Protein AF-A0A5S3YLR4-F1 (afdb_monomer_lite)

pLDDT: mean 96.7, std 3.43, range [77.75, 98.44]

Radius of gyration: 8.74 Å; chains: 1; bounding box: 21×15×18 Å

Foldseek 3Di:
DAEDEFEPCVDPVNVVVVVVQVPDPVYDHDYYD

Organism: NCBI:txid161398

Sequence (33 aa):
MLKVSIIGASGYSGTELAKLVAKHPAFTLAHCF

Structure (mmCIF, N/CA/C/O backbone):
data_AF-A0A5S3YLR4-F1
#
_entry.id   AF-A0A5S3YLR4-F1
#
loop_
_atom_site.group_PDB
_atom_site.id
_atom_site.type_symbol
_atom_site.label_atom_id
_atom_site.label_alt_id
_atom_site.label_comp_id
_atom_site.label_asym_id
_atom_site.label_entity_id
_atom_site.label_seq_id
_atom_site.pdbx_PDB_ins_code
_atom_site.Cartn_x
_atom_site.Cartn_y
_atom_site.Cartn_z
_atom_site.occupancy
_atom_site.B_iso_or_equiv
_atom_site.auth_seq_id
_atom_site.auth_comp_id
_atom_site.auth_asym_id
_atom_site.auth_atom_id
_atom_site.pdbx_PDB_model_num
ATOM 1 N N . MET A 1 1 ? -11.642 -1.730 7.315 1.00 77.75 1 MET A N 1
ATOM 2 C CA . MET A 1 1 ? -10.388 -1.201 6.738 1.00 77.75 1 MET A CA 1
ATOM 3 C C . MET A 1 1 ? -10.282 -1.644 5.292 1.00 77.75 1 MET A C 1
ATOM 5 O O . MET A 1 1 ? -10.475 -2.825 5.024 1.00 77.75 1 MET A O 1
ATOM 9 N N . LEU A 1 2 ? -10.019 -0.714 4.376 1.00 96.25 2 LEU A N 1
ATOM 10 C CA . LEU A 1 2 ? -9.790 -1.005 2.962 1.00 96.25 2 LEU A CA 1
ATOM 11 C C . LEU A 1 2 ? -8.321 -1.396 2.756 1.00 96.25 2 LEU A C 1
ATOM 13 O O . LEU A 1 2 ? -7.419 -0.684 3.205 1.00 96.25 2 LEU A O 1
ATOM 17 N N . LYS A 1 3 ? -8.079 -2.523 2.085 1.00 97.50 3 LYS A N 1
ATOM 18 C CA . LYS A 1 3 ? -6.725 -2.955 1.726 1.00 97.50 3 LYS A CA 1
ATOM 19 C C . LYS A 1 3 ? -6.263 -2.208 0.484 1.00 97.50 3 LYS A C 1
ATOM 21 O O . LYS A 1 3 ? -7.000 -2.149 -0.496 1.00 97.50 3 LYS A O 1
ATOM 26 N N . VAL A 1 4 ? -5.052 -1.666 0.528 1.00 97.25 4 VAL A N 1
ATOM 27 C CA . VAL A 1 4 ? -4.476 -0.893 -0.577 1.00 97.25 4 VAL A CA 1
ATOM 28 C C . VAL A 1 4 ? -3.057 -1.350 -0.890 1.00 97.25 4 VAL A C 1
ATOM 30 O O . VAL A 1 4 ? -2.325 -1.801 -0.005 1.00 97.25 4 VAL A O 1
ATOM 33 N N . SER A 1 5 ? -2.666 -1.203 -2.151 1.00 97.88 5 SER A N 1
ATOM 34 C CA . SER A 1 5 ? -1.301 -1.423 -2.623 1.00 97.88 5 SER A CA 1
ATOM 35 C C . SER A 1 5 ? -0.804 -0.178 -3.344 1.00 97.88 5 SER A C 1
ATOM 37 O O . SER A 1 5 ? -1.587 0.502 -4.005 1.00 97.88 5 SER A O 1
ATOM 39 N N . ILE A 1 6 ? 0.484 0.125 -3.204 1.00 97.81 6 ILE A N 1
ATOM 40 C CA . ILE A 1 6 ? 1.106 1.312 -3.803 1.00 97.81 6 ILE A CA 1
ATOM 41 C C . ILE A 1 6 ? 2.109 0.857 -4.861 1.00 97.81 6 ILE A C 1
ATOM 43 O O . ILE A 1 6 ? 2.988 0.058 -4.555 1.00 97.81 6 ILE A O 1
ATOM 47 N N . ILE A 1 7 ? 1.968 1.376 -6.084 1.00 97.75 7 ILE A N 1
ATOM 48 C CA . ILE A 1 7 ? 2.929 1.211 -7.184 1.00 97.75 7 ILE A CA 1
ATOM 49 C C . ILE A 1 7 ? 3.832 2.446 -7.236 1.00 97.75 7 ILE A C 1
ATOM 51 O O . ILE A 1 7 ? 3.339 3.569 -7.135 1.00 97.75 7 ILE A O 1
ATOM 55 N N . GLY A 1 8 ? 5.139 2.249 -7.410 1.00 97.25 8 GLY A N 1
ATOM 56 C CA . GLY A 1 8 ? 6.123 3.330 -7.365 1.00 97.25 8 GLY A CA 1
ATOM 57 C C . GLY A 1 8 ? 6.468 3.740 -5.933 1.00 97.25 8 GLY A C 1
ATOM 58 O O . GLY A 1 8 ? 6.801 4.899 -5.680 1.00 97.25 8 GLY A O 1
ATOM 59 N N . ALA A 1 9 ? 6.381 2.806 -4.981 1.00 97.12 9 ALA A N 1
ATOM 60 C CA . ALA A 1 9 ? 6.607 3.069 -3.560 1.00 97.12 9 ALA A CA 1
ATOM 61 C C . ALA A 1 9 ? 8.052 3.504 -3.244 1.00 97.12 9 ALA A C 1
ATOM 63 O O . ALA A 1 9 ? 8.288 4.144 -2.219 1.00 97.12 9 ALA A O 1
ATOM 64 N N . SER A 1 10 ? 9.005 3.196 -4.130 1.00 96.62 10 SER A N 1
ATOM 65 C CA . SER A 1 10 ? 10.413 3.607 -4.039 1.00 96.62 10 SER A CA 1
ATOM 66 C C . SER A 1 10 ? 10.656 5.083 -4.373 1.00 96.62 10 SER A C 1
ATOM 68 O O . SER A 1 10 ? 11.680 5.639 -3.977 1.00 96.62 10 SER A O 1
ATOM 70 N N . GLY A 1 11 ? 9.732 5.737 -5.083 1.00 97.69 11 GLY A N 1
ATOM 71 C CA . GLY A 1 11 ? 9.786 7.176 -5.319 1.00 97.69 11 GLY A CA 1
ATOM 72 C C . GLY A 1 11 ? 9.405 7.965 -4.067 1.00 97.69 11 GLY A C 1
ATOM 73 O O . GLY A 1 11 ? 8.657 7.477 -3.220 1.00 97.69 11 GLY A O 1
ATOM 74 N N . TYR A 1 12 ? 9.855 9.220 -3.977 1.00 97.56 12 TYR A N 1
ATOM 75 C CA . TYR A 1 12 ? 9.560 10.096 -2.835 1.00 97.56 12 TYR A CA 1
ATOM 76 C C . TYR A 1 12 ? 8.057 10.151 -2.514 1.0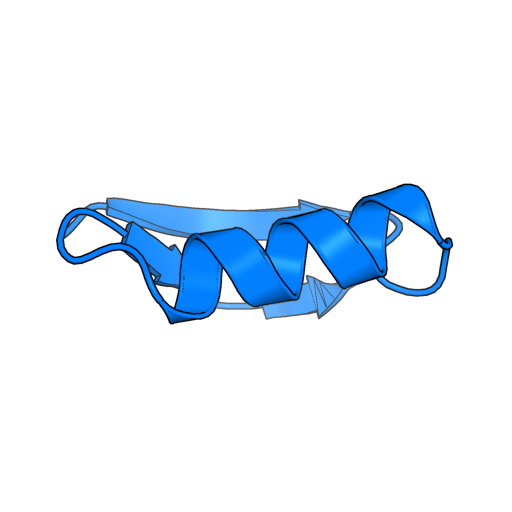0 97.56 12 TYR A C 1
ATOM 78 O O . TYR A 1 12 ? 7.643 9.857 -1.394 1.00 97.56 12 TYR A O 1
ATOM 86 N N . SER A 1 13 ? 7.225 10.436 -3.519 1.00 97.88 13 SER A N 1
ATOM 87 C CA . SER A 1 13 ? 5.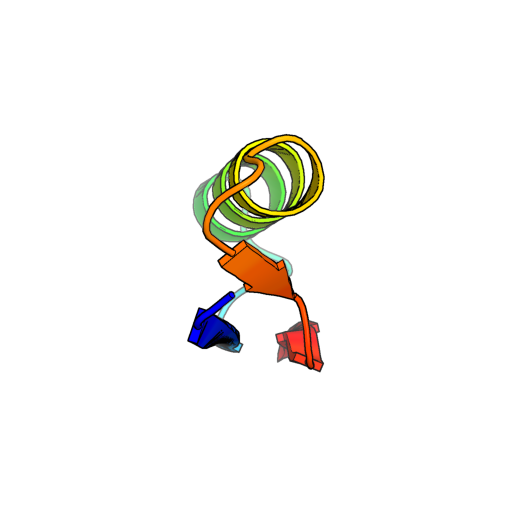771 10.512 -3.345 1.00 97.88 13 SER A CA 1
ATOM 88 C C . SER A 1 13 ? 5.158 9.182 -2.904 1.00 97.88 13 SER A C 1
ATOM 90 O O . SER A 1 13 ? 4.274 9.172 -2.049 1.00 97.88 13 SER A O 1
ATOM 92 N N . GLY A 1 14 ? 5.635 8.058 -3.448 1.00 98.06 14 GLY A N 1
ATOM 93 C CA . GLY A 1 14 ? 5.159 6.728 -3.072 1.00 98.06 14 GLY A CA 1
ATOM 94 C C . GLY A 1 14 ? 5.517 6.373 -1.628 1.00 98.06 14 GLY A C 1
ATOM 95 O O . GLY A 1 14 ? 4.674 5.868 -0.887 1.00 98.06 14 GLY A O 1
ATOM 96 N N . THR A 1 15 ? 6.732 6.716 -1.198 1.00 98.00 15 THR A N 1
ATOM 97 C CA . THR A 1 15 ? 7.191 6.534 0.184 1.00 98.00 15 THR A CA 1
ATOM 98 C C . THR A 1 15 ? 6.367 7.369 1.168 1.00 98.00 15 THR A C 1
ATOM 100 O O . THR A 1 15 ? 5.922 6.846 2.192 1.00 98.00 15 THR A O 1
ATOM 103 N N . GLU A 1 16 ? 6.117 8.648 0.875 1.00 98.44 16 GLU A N 1
ATOM 104 C CA . GLU A 1 16 ? 5.311 9.502 1.759 1.00 98.44 16 GLU A CA 1
ATOM 105 C C . GLU A 1 16 ? 3.847 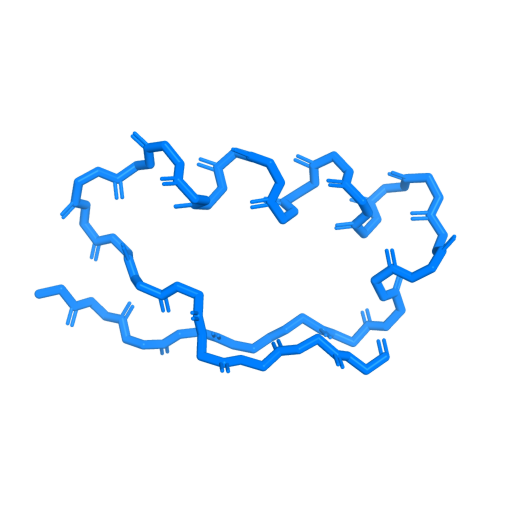9.049 1.819 1.00 98.44 16 G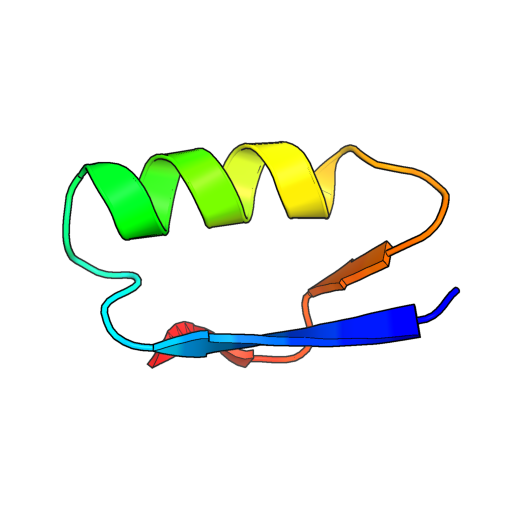LU A C 1
ATOM 107 O O . GLU A 1 16 ? 3.249 9.016 2.898 1.00 98.44 16 GLU A O 1
ATOM 112 N N . LEU A 1 17 ? 3.283 8.592 0.697 1.00 98.19 17 LEU A N 1
ATOM 113 C CA . LEU A 1 17 ? 1.944 8.008 0.678 1.00 98.19 17 LEU A CA 1
ATOM 114 C C . LEU A 1 17 ? 1.869 6.735 1.531 1.00 98.19 17 LEU A C 1
ATOM 116 O O . LEU A 1 17 ? 0.942 6.591 2.327 1.00 98.19 17 LEU A O 1
ATOM 120 N N . ALA A 1 18 ? 2.853 5.838 1.425 1.00 97.94 18 ALA A N 1
ATOM 121 C CA . ALA A 1 18 ? 2.906 4.623 2.236 1.00 97.94 18 ALA A CA 1
ATOM 122 C C . ALA A 1 18 ? 2.929 4.944 3.739 1.00 97.94 18 ALA A C 1
ATOM 124 O O . ALA A 1 18 ? 2.203 4.320 4.516 1.00 97.94 18 ALA A O 1
ATOM 125 N N . LYS A 1 19 ? 3.694 5.967 4.148 1.00 97.50 19 LYS A N 1
ATOM 126 C CA . LYS A 1 19 ? 3.738 6.448 5.540 1.00 97.50 19 LYS A CA 1
ATOM 127 C C . LYS A 1 19 ? 2.392 6.994 6.016 1.00 97.50 19 LYS A C 1
ATOM 129 O O . LYS A 1 19 ? 2.016 6.743 7.160 1.00 97.50 19 LYS A O 1
ATOM 134 N N . LEU A 1 20 ? 1.680 7.743 5.173 1.00 97.75 20 LEU A N 1
ATOM 135 C CA . LEU A 1 20 ? 0.353 8.273 5.501 1.00 97.75 20 LEU A CA 1
ATOM 136 C C . LEU A 1 20 ? -0.676 7.147 5.638 1.00 97.75 20 LEU A C 1
ATOM 138 O O . LEU A 1 20 ? -1.389 7.081 6.638 1.00 97.75 20 LEU A O 1
ATOM 142 N N . VAL A 1 21 ? -0.704 6.224 4.675 1.00 97.00 21 VAL A N 1
ATOM 143 C CA . VAL A 1 21 ? -1.611 5.068 4.669 1.00 97.00 21 VAL A CA 1
ATOM 144 C C . VAL A 1 21 ? -1.386 4.183 5.893 1.00 97.00 21 VAL A C 1
ATOM 146 O O . VAL A 1 21 ? -2.354 3.783 6.533 1.00 97.00 21 VAL A O 1
ATOM 149 N N . ALA A 1 22 ? -0.129 3.927 6.269 1.00 95.56 22 ALA A N 1
ATOM 150 C CA . ALA A 1 22 ? 0.211 3.109 7.434 1.00 95.56 22 ALA A CA 1
ATOM 151 C C . ALA A 1 22 ? -0.295 3.690 8.769 1.00 95.56 22 ALA A C 1
ATOM 153 O O . ALA A 1 22 ? -0.453 2.948 9.736 1.00 95.56 22 ALA A O 1
ATOM 154 N N . LYS A 1 23 ? -0.553 5.003 8.834 1.00 96.75 23 LYS A N 1
ATOM 155 C CA . LYS A 1 23 ? -1.052 5.695 10.034 1.00 96.75 23 LYS A CA 1
ATOM 156 C C . LYS A 1 23 ? -2.564 5.918 10.027 1.00 96.75 23 LYS A C 1
ATOM 158 O O . LYS A 1 23 ? -3.110 6.368 11.031 1.00 96.75 23 LYS A O 1
ATOM 163 N N . HIS A 1 24 ? -3.248 5.655 8.915 1.00 96.69 24 HIS A N 1
ATOM 164 C CA . HIS A 1 24 ? -4.655 6.004 8.769 1.00 96.69 24 HIS A CA 1
ATOM 165 C C . HIS A 1 24 ? -5.572 4.833 9.168 1.00 96.69 24 HIS A C 1
ATOM 167 O O . HIS A 1 24 ? -5.476 3.755 8.581 1.00 96.69 24 HIS A O 1
ATOM 173 N N . PRO A 1 25 ? -6.539 5.024 10.087 1.00 96.94 25 PRO A N 1
ATOM 174 C CA . PRO A 1 25 ? -7.322 3.923 10.661 1.00 96.94 25 PRO A CA 1
ATOM 175 C C . PRO A 1 25 ? -8.269 3.244 9.663 1.00 96.94 25 PRO A C 1
ATOM 177 O O . PRO A 1 25 ? -8.712 2.120 9.884 1.00 96.94 25 PRO A O 1
ATOM 180 N N . ALA A 1 26 ? -8.601 3.909 8.554 1.00 97.56 26 ALA A N 1
ATOM 181 C CA . ALA A 1 26 ? -9.479 3.336 7.536 1.00 97.56 26 ALA A CA 1
ATOM 182 C C . ALA A 1 26 ? -8.755 2.412 6.542 1.00 97.56 26 ALA A C 1
ATOM 184 O O . ALA A 1 26 ? -9.430 1.664 5.830 1.00 97.56 26 ALA A O 1
ATOM 185 N N . PHE A 1 27 ? -7.419 2.434 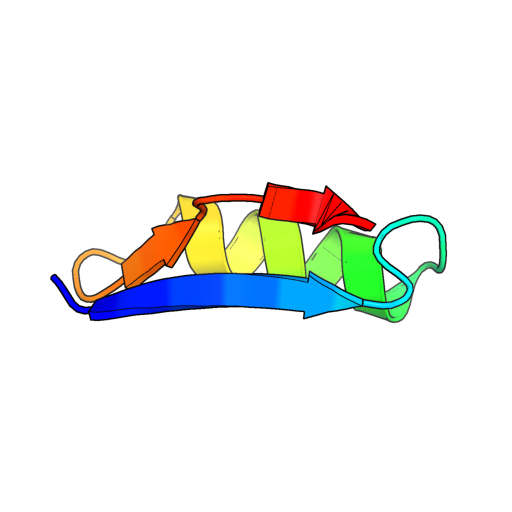6.487 1.00 97.81 27 PHE A N 1
ATOM 186 C CA . PHE A 1 27 ? -6.641 1.735 5.463 1.00 97.81 27 PHE A CA 1
ATOM 187 C C . PHE A 1 27 ? -5.691 0.699 6.059 1.00 97.81 27 PHE A C 1
ATOM 189 O O . PHE A 1 27 ? -5.219 0.820 7.184 1.00 97.81 27 PHE A O 1
ATOM 196 N N . THR A 1 28 ? -5.395 -0.333 5.276 1.00 97.38 28 THR A N 1
ATOM 197 C CA . THR A 1 28 ? -4.330 -1.296 5.563 1.00 97.38 28 THR A CA 1
ATOM 198 C C . THR A 1 28 ? -3.434 -1.390 4.343 1.00 97.38 28 THR A C 1
ATOM 200 O O . THR A 1 28 ? -3.897 -1.771 3.266 1.00 97.38 28 THR A O 1
ATOM 203 N N . LEU A 1 29 ? -2.156 -1.060 4.508 1.00 97.00 29 LEU A N 1
ATOM 204 C CA . LEU A 1 29 ? -1.165 -1.230 3.454 1.00 97.00 29 LEU A CA 1
ATOM 205 C C . LEU A 1 29 ? -0.859 -2.724 3.289 1.00 97.00 29 LEU A C 1
ATOM 207 O O . LEU A 1 29 ? -0.334 -3.352 4.204 1.00 97.00 29 LEU A O 1
ATOM 211 N N . ALA A 1 30 ? -1.231 -3.293 2.142 1.00 97.06 30 ALA A N 1
ATOM 212 C CA . ALA A 1 30 ? -1.049 -4.711 1.846 1.00 97.06 30 ALA A CA 1
ATOM 213 C C . ALA A 1 30 ? 0.289 -4.981 1.144 1.00 97.06 30 ALA A C 1
ATOM 215 O O . ALA A 1 30 ? 1.013 -5.888 1.543 1.00 97.06 30 ALA A O 1
ATOM 216 N N . HIS A 1 31 ? 0.623 -4.185 0.120 1.00 97.12 31 HIS A N 1
ATOM 217 C CA . HIS A 1 31 ? 1.840 -4.356 -0.682 1.00 97.12 31 HIS A CA 1
ATOM 218 C C . HIS A 1 31 ? 2.385 -3.016 -1.190 1.00 97.12 31 HIS A C 1
ATOM 220 O O . HIS A 1 31 ? 1.619 -2.086 -1.451 1.00 97.12 31 HIS A O 1
ATOM 226 N N . CYS A 1 32 ? 3.699 -2.963 -1.391 1.00 97.31 32 CYS A N 1
ATOM 227 C CA . CYS A 1 32 ? 4.409 -1.882 -2.066 1.00 97.31 32 CYS A CA 1
ATOM 228 C C . CYS A 1 32 ? 5.205 -2.475 -3.231 1.00 97.31 32 CYS A C 1
ATOM 230 O O . CYS A 1 32 ? 5.891 -3.479 -3.033 1.00 97.31 32 CYS A O 1
ATOM 232 N N . PHE A 1 33 ? 5.107 -1.852 -4.404 1.00 94.69 33 PHE A N 1
ATOM 233 C CA . PHE A 1 33 ? 5.802 -2.228 -5.635 1.00 94.69 33 PHE A CA 1
ATOM 234 C C . PHE A 1 33 ? 6.617 -1.053 -6.177 1.00 94.69 33 PHE A C 1
ATOM 236 O O . PHE 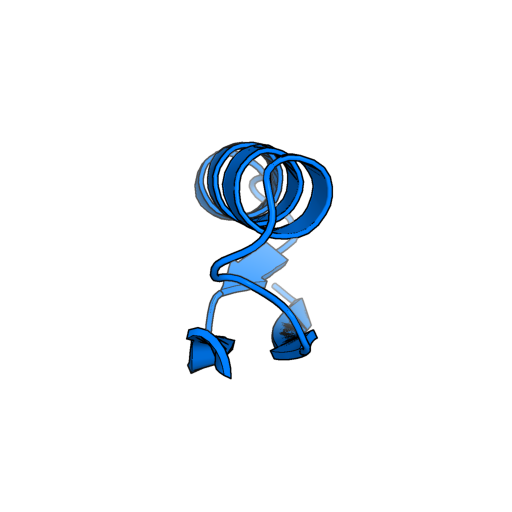A 1 33 ? 6.181 0.112 -5.995 1.00 94.69 33 PHE A O 1
#

Secondary structure (DSSP, 8-state):
-EEEEESSTTSHHHHHHHHHHHH-TTEEEEEE-

InterPro domains:
  IPR000534 Semialdehyde dehydrogenase, NAD-binding [PF01118] (3-32)
  IPR036291 NAD(P)-binding domain superfamily [SSF51735] (2-31)